Protein AF-A0AAP2W4K2-F1 (afdb_monomer)

pLDDT: mean 80.28, std 9.5, range [43.47, 93.62]

Structure (mmCIF, N/CA/C/O backbone):
data_AF-A0AAP2W4K2-F1
#
_entry.id   AF-A0AAP2W4K2-F1
#
loop_
_atom_site.group_PDB
_atom_site.id
_atom_site.type_symbol
_atom_site.label_atom_id
_atom_site.label_alt_id
_atom_site.label_comp_id
_atom_site.label_asym_id
_atom_site.label_entity_id
_atom_site.label_seq_id
_atom_site.pdbx_PDB_ins_code
_atom_site.Cartn_x
_atom_site.Cartn_y
_atom_site.Cartn_z
_atom_site.occupancy
_atom_site.B_iso_or_equiv
_atom_site.auth_seq_id
_atom_site.auth_comp_id
_atom_site.auth_asym_id
_atom_site.auth_atom_id
_atom_site.pdbx_PDB_model_num
ATOM 1 N N . MET A 1 1 ? -0.687 15.178 22.719 1.00 59.41 1 MET A N 1
ATOM 2 C CA . MET A 1 1 ? -0.458 14.195 21.625 1.00 59.41 1 MET A CA 1
ATOM 3 C C . MET A 1 1 ? -1.245 14.503 20.346 1.00 59.41 1 MET A C 1
ATOM 5 O O . MET A 1 1 ? -0.650 14.459 19.277 1.00 59.41 1 MET A O 1
ATOM 9 N N . LYS A 1 2 ? -2.531 14.888 20.427 1.00 61.47 2 LYS A N 1
ATOM 10 C CA . LYS A 1 2 ? -3.394 15.223 19.268 1.00 61.47 2 LYS A CA 1
ATOM 11 C C . LYS A 1 2 ? -2.785 16.244 18.283 1.00 61.47 2 LYS A C 1
ATOM 13 O O . LYS A 1 2 ? -2.862 16.046 17.076 1.00 61.47 2 LYS A O 1
ATOM 18 N N . ASN A 1 3 ? -2.111 17.284 18.785 1.00 72.81 3 ASN A N 1
ATOM 19 C CA . ASN A 1 3 ? -1.518 18.332 17.938 1.00 72.81 3 ASN A CA 1
ATOM 20 C C . ASN A 1 3 ? -0.299 17.849 17.132 1.00 72.81 3 ASN A C 1
ATOM 22 O O . ASN A 1 3 ? -0.148 18.246 15.983 1.00 72.81 3 ASN A O 1
ATOM 26 N N . ARG A 1 4 ? 0.523 16.938 17.674 1.00 79.00 4 ARG A N 1
ATOM 27 C CA . ARG A 1 4 ? 1.707 16.401 16.976 1.00 79.00 4 ARG A CA 1
ATOM 28 C C . ARG A 1 4 ? 1.315 15.619 15.720 1.00 79.00 4 ARG A C 1
ATOM 30 O O . ARG A 1 4 ? 1.926 15.804 14.676 1.00 79.00 4 ARG A O 1
ATOM 37 N N . HIS A 1 5 ? 0.272 14.793 15.805 1.00 81.00 5 HIS A N 1
ATOM 38 C CA . HIS A 1 5 ? -0.184 14.001 14.658 1.00 81.00 5 HIS A CA 1
ATOM 39 C C . HIS A 1 5 ? -0.934 14.833 13.615 1.00 81.00 5 HIS A C 1
ATOM 41 O O . HIS A 1 5 ? -0.844 14.556 12.424 1.00 81.00 5 HIS A O 1
ATOM 47 N N . ARG A 1 6 ? -1.612 15.907 14.038 1.00 80.00 6 ARG A N 1
ATOM 48 C CA . ARG A 1 6 ? -2.186 16.898 13.115 1.00 80.00 6 ARG A CA 1
ATOM 49 C C . ARG A 1 6 ? -1.103 17.640 12.326 1.00 80.00 6 ARG A C 1
ATOM 51 O O . ARG A 1 6 ? -1.251 17.803 11.122 1.00 80.00 6 ARG A O 1
ATOM 58 N N . ILE A 1 7 ? 0.004 18.011 12.975 1.00 87.69 7 ILE A N 1
ATOM 59 C CA . ILE A 1 7 ? 1.173 18.592 12.293 1.00 87.69 7 ILE A CA 1
ATOM 60 C C . ILE A 1 7 ? 1.790 17.571 11.327 1.00 87.69 7 ILE A C 1
ATOM 62 O O . ILE A 1 7 ? 2.105 17.918 10.194 1.00 87.69 7 ILE A O 1
ATOM 66 N N . GLY A 1 8 ? 1.901 16.301 11.730 1.00 85.12 8 GLY A N 1
ATOM 67 C CA . GLY A 1 8 ? 2.379 15.226 10.854 1.00 85.12 8 GLY A CA 1
ATOM 68 C C . GLY A 1 8 ? 1.495 14.995 9.620 1.00 85.12 8 GLY A C 1
ATOM 69 O O . GLY A 1 8 ? 2.015 14.784 8.528 1.00 85.12 8 GLY A O 1
ATOM 70 N N . LEU A 1 9 ? 0.170 15.107 9.766 1.00 84.12 9 LEU A N 1
ATOM 71 C CA . LEU A 1 9 ? -0.781 15.100 8.648 1.00 84.12 9 LEU A CA 1
ATOM 72 C C . LEU A 1 9 ? -0.545 16.269 7.688 1.00 84.12 9 LEU A C 1
ATOM 74 O O . LEU A 1 9 ? -0.449 16.059 6.482 1.00 84.12 9 LEU A O 1
ATOM 78 N N . MET A 1 10 ? -0.424 17.487 8.222 1.00 89.75 10 MET A N 1
ATOM 79 C CA . MET A 1 10 ? -0.147 18.685 7.422 1.00 89.75 10 MET A CA 1
ATOM 80 C C . MET A 1 10 ? 1.189 18.567 6.683 1.00 89.75 10 MET A C 1
ATOM 82 O O . MET A 1 10 ? 1.259 18.902 5.505 1.00 89.75 10 MET A O 1
ATOM 86 N N . ALA A 1 11 ? 2.222 18.030 7.337 1.00 91.31 11 ALA A N 1
ATOM 87 C CA . ALA A 1 11 ? 3.519 17.769 6.718 1.00 91.31 11 ALA A CA 1
ATOM 88 C C . ALA A 1 11 ? 3.419 16.740 5.580 1.00 91.31 11 ALA A C 1
ATOM 90 O O . ALA A 1 11 ? 4.016 16.938 4.525 1.00 91.31 11 ALA A O 1
ATOM 91 N N . GLY A 1 12 ? 2.627 15.678 5.756 1.00 85.00 12 GLY A N 1
ATOM 92 C CA . GLY A 1 12 ? 2.376 14.695 4.701 1.00 85.00 12 GLY A CA 1
ATOM 93 C C . GLY A 1 12 ? 1.650 15.292 3.490 1.00 85.00 12 GLY A C 1
ATOM 94 O O . GLY A 1 12 ? 2.075 15.081 2.356 1.00 85.00 12 GLY A O 1
ATOM 95 N N . VAL A 1 13 ? 0.613 16.109 3.717 1.00 90.31 13 VAL A N 1
ATOM 96 C CA . VAL A 1 13 ? -0.091 16.837 2.642 1.00 90.31 13 VAL A CA 1
ATOM 97 C C . VAL A 1 13 ? 0.845 17.825 1.942 1.00 90.31 13 VAL A C 1
ATOM 99 O O . VAL A 1 13 ? 0.866 17.883 0.715 1.00 90.31 13 VAL A O 1
ATOM 102 N N . ALA A 1 14 ? 1.663 18.561 2.697 1.00 93.62 14 ALA A N 1
ATOM 103 C CA . ALA A 1 14 ? 2.650 19.478 2.137 1.00 93.62 14 ALA A CA 1
ATOM 104 C C . ALA A 1 14 ? 3.688 18.744 1.273 1.00 93.62 14 ALA A C 1
ATOM 106 O O . ALA A 1 14 ? 4.005 19.217 0.186 1.00 93.62 14 ALA A O 1
ATOM 107 N N . ALA A 1 15 ? 4.167 17.571 1.702 1.00 88.69 15 ALA A N 1
ATOM 108 C CA . ALA A 1 15 ? 5.092 16.748 0.923 1.00 88.69 15 ALA A CA 1
ATOM 109 C C . ALA A 1 15 ? 4.465 16.248 -0.392 1.00 88.69 15 ALA A C 1
ATOM 111 O O . ALA A 1 15 ? 5.122 16.293 -1.433 1.00 88.69 15 ALA A O 1
ATOM 112 N N . LEU A 1 16 ? 3.185 15.848 -0.376 1.00 89.06 16 LEU A N 1
ATOM 113 C CA . LEU A 1 16 ? 2.454 15.484 -1.595 1.00 89.06 16 LEU A CA 1
ATOM 114 C C . LEU A 1 16 ? 2.348 16.663 -2.561 1.00 89.06 16 LEU A C 1
ATOM 116 O O . LEU A 1 16 ? 2.735 16.540 -3.723 1.00 89.06 16 LEU A O 1
ATOM 120 N N . LEU A 1 17 ? 1.878 17.816 -2.081 1.00 91.12 17 LEU A N 1
ATOM 121 C CA . LEU A 1 17 ? 1.749 19.016 -2.907 1.00 91.12 17 LEU A CA 1
ATOM 122 C C . LEU A 1 17 ? 3.106 19.453 -3.465 1.00 91.12 17 LEU A C 1
ATOM 124 O O . LEU A 1 17 ? 3.218 19.732 -4.655 1.00 91.12 17 LEU A O 1
ATOM 128 N N . LEU A 1 18 ? 4.153 19.432 -2.639 1.00 92.62 18 LEU A N 1
ATOM 129 C CA . LEU A 1 18 ? 5.507 19.777 -3.056 1.00 92.62 18 LEU A CA 1
ATOM 130 C C . LEU A 1 18 ? 6.029 18.825 -4.137 1.00 92.62 18 LEU A C 1
ATOM 132 O O . LEU A 1 18 ? 6.611 19.287 -5.114 1.00 92.62 18 LEU A O 1
ATOM 136 N N . SER A 1 19 ? 5.786 17.518 -4.012 1.00 86.06 19 SER A N 1
ATOM 137 C CA . SER A 1 19 ? 6.191 16.552 -5.040 1.00 86.06 19 SER A CA 1
ATO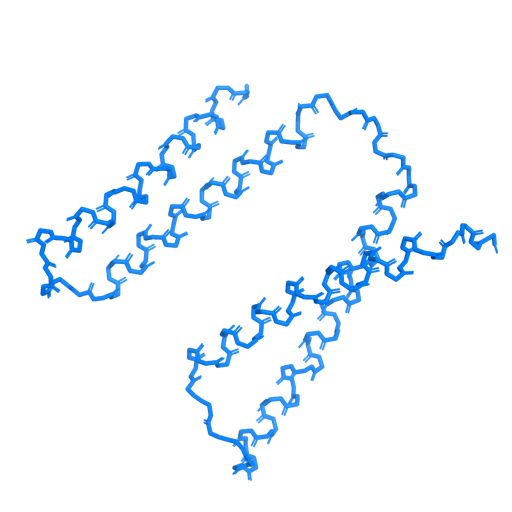M 138 C C . SER A 1 19 ? 5.520 16.832 -6.392 1.00 86.06 19 SER A C 1
ATOM 140 O O . SER A 1 19 ? 6.192 16.834 -7.424 1.00 86.06 19 SER A O 1
ATOM 142 N N . ILE A 1 20 ? 4.224 17.168 -6.393 1.00 88.00 20 ILE A N 1
ATOM 143 C CA . ILE A 1 20 ? 3.475 17.524 -7.606 1.00 88.00 20 ILE A CA 1
ATOM 144 C C . ILE A 1 20 ? 4.021 18.824 -8.210 1.00 88.00 20 ILE A C 1
ATOM 146 O O . ILE A 1 20 ? 4.276 18.881 -9.413 1.00 88.00 20 ILE A O 1
ATOM 150 N N . LEU A 1 21 ? 4.260 19.847 -7.383 1.00 92.00 21 LEU A N 1
ATOM 151 C CA . LEU A 1 21 ? 4.815 21.128 -7.828 1.00 92.00 21 LEU A CA 1
ATOM 152 C C . LEU A 1 21 ? 6.210 20.965 -8.441 1.00 92.00 21 LEU A C 1
ATOM 154 O O . LEU A 1 21 ? 6.467 21.519 -9.508 1.00 92.00 21 LEU A O 1
ATOM 158 N N . ILE A 1 22 ? 7.087 20.166 -7.825 1.00 87.50 22 ILE A N 1
ATOM 159 C CA . ILE A 1 22 ? 8.422 19.877 -8.369 1.00 87.50 22 ILE A CA 1
ATOM 160 C C . ILE A 1 22 ? 8.301 19.246 -9.755 1.00 87.50 22 ILE A C 1
ATOM 162 O O . ILE A 1 22 ? 8.969 19.698 -10.681 1.00 87.50 22 ILE A O 1
ATOM 166 N N . LYS A 1 23 ? 7.427 18.247 -9.934 1.00 86.25 23 LYS A N 1
ATOM 167 C CA . LYS A 1 23 ? 7.271 17.593 -11.240 1.00 86.25 23 LYS A CA 1
ATOM 168 C C . LYS A 1 23 ? 6.649 18.513 -12.295 1.00 86.25 23 LYS A C 1
ATOM 170 O O . LYS A 1 23 ? 6.987 18.391 -13.469 1.00 86.25 23 LYS A O 1
ATOM 175 N N . MET A 1 24 ? 5.775 19.430 -11.883 1.00 87.50 24 MET A N 1
ATOM 176 C CA . MET A 1 24 ? 5.136 20.404 -12.770 1.00 87.50 24 MET A CA 1
ATOM 177 C C . MET A 1 24 ? 6.117 21.480 -13.258 1.00 87.50 24 MET A C 1
ATOM 179 O O . MET A 1 24 ? 6.146 21.775 -14.449 1.00 87.50 24 MET A O 1
ATOM 183 N N . TYR A 1 25 ? 6.929 22.049 -12.361 1.00 92.00 25 TYR A N 1
ATOM 184 C CA . TYR A 1 25 ? 7.890 23.108 -12.702 1.00 92.00 25 TYR A CA 1
ATOM 185 C C . TYR A 1 25 ? 9.206 22.577 -13.273 1.00 92.00 25 TYR A C 1
ATOM 187 O O . TYR A 1 25 ? 9.845 23.254 -14.076 1.00 92.00 25 TYR A O 1
ATOM 195 N N . TYR A 1 26 ? 9.589 21.353 -12.909 1.00 90.44 26 TYR A N 1
ATOM 196 C CA . TYR A 1 26 ? 10.782 20.681 -13.414 1.00 90.44 26 TYR A CA 1
ATOM 197 C C . TYR A 1 26 ? 10.410 19.312 -14.003 1.00 90.44 26 TYR A C 1
ATOM 199 O O . TYR A 1 26 ? 10.694 18.274 -13.400 1.00 90.44 26 TYR A O 1
ATOM 207 N N . PRO A 1 27 ? 9.797 19.262 -15.202 1.00 84.88 27 PRO A N 1
ATOM 208 C CA . PRO A 1 27 ? 9.401 17.999 -15.828 1.00 84.88 27 PRO A CA 1
ATOM 209 C C . PRO A 1 27 ? 10.573 17.042 -16.071 1.00 84.88 27 PRO A C 1
ATOM 211 O O . PRO A 1 27 ? 10.386 15.824 -16.031 1.00 84.88 27 PRO A O 1
ATOM 214 N N . SER A 1 28 ? 11.776 17.587 -16.272 1.00 86.44 28 SER A N 1
ATOM 215 C CA . SER A 1 28 ? 13.035 16.853 -16.435 1.00 86.44 28 SER A CA 1
ATOM 216 C C . SER A 1 28 ? 13.664 16.378 -15.121 1.00 86.44 28 SER A C 1
ATOM 218 O O . SER A 1 28 ? 14.674 15.679 -15.164 1.00 86.44 28 SER A O 1
ATOM 220 N N . ALA A 1 29 ? 13.096 16.729 -13.961 1.00 78.50 29 ALA A N 1
ATOM 221 C CA . ALA A 1 29 ? 13.572 16.228 -12.678 1.00 78.50 29 ALA A CA 1
ATOM 222 C C . ALA A 1 29 ? 13.469 14.699 -12.615 1.00 78.50 29 ALA A C 1
ATOM 224 O O . ALA A 1 29 ? 12.500 14.103 -13.109 1.00 78.50 29 ALA A O 1
ATOM 225 N N . ASP A 1 30 ? 14.469 14.093 -11.970 1.00 82.62 30 ASP A N 1
ATOM 226 C CA . ASP A 1 30 ? 14.580 12.648 -11.812 1.00 82.62 30 ASP A CA 1
ATOM 227 C C . ASP A 1 30 ? 13.301 12.075 -11.185 1.00 82.62 30 ASP A C 1
ATOM 229 O O . ASP A 1 30 ? 12.816 12.522 -10.137 1.00 82.62 30 ASP A O 1
ATOM 233 N N . MET A 1 31 ? 12.744 11.069 -11.857 1.00 78.38 31 MET A N 1
ATOM 234 C CA . MET A 1 31 ? 11.521 10.393 -11.448 1.00 78.38 31 MET A CA 1
ATOM 235 C C . MET A 1 31 ? 11.666 9.753 -10.063 1.00 78.38 31 MET A C 1
ATOM 237 O O . MET A 1 31 ? 10.689 9.703 -9.313 1.00 78.38 31 MET A O 1
ATOM 241 N N . ILE A 1 32 ? 12.878 9.335 -9.687 1.00 79.12 32 ILE A N 1
ATOM 242 C CA . ILE A 1 32 ? 13.168 8.742 -8.378 1.00 79.12 32 ILE A CA 1
ATOM 243 C C . ILE A 1 32 ? 12.922 9.756 -7.255 1.00 79.12 32 ILE A C 1
ATOM 245 O O . ILE A 1 32 ? 12.326 9.403 -6.235 1.00 79.12 32 ILE A O 1
ATOM 249 N N . ILE A 1 33 ? 13.309 11.023 -7.443 1.00 76.94 33 ILE A N 1
ATOM 250 C CA . ILE A 1 33 ? 13.120 12.086 -6.441 1.00 76.94 33 ILE A CA 1
ATOM 251 C C . ILE A 1 33 ? 11.627 12.357 -6.236 1.00 76.94 33 ILE A C 1
ATOM 253 O O . ILE A 1 33 ? 11.155 12.417 -5.097 1.00 76.94 33 ILE A O 1
ATOM 257 N N . PHE A 1 34 ? 10.871 12.453 -7.334 1.00 79.44 34 PHE A N 1
ATOM 258 C CA . PHE A 1 34 ? 9.420 12.631 -7.291 1.00 79.44 34 PHE A CA 1
ATOM 259 C C . PHE A 1 34 ? 8.730 11.481 -6.546 1.00 79.44 34 PHE A C 1
ATOM 261 O O . PHE A 1 34 ? 8.002 11.717 -5.581 1.00 79.44 34 PHE A O 1
ATOM 268 N N . ILE A 1 35 ? 8.995 10.237 -6.960 1.00 77.69 35 ILE A N 1
ATOM 269 C CA . ILE A 1 35 ? 8.372 9.042 -6.379 1.00 77.69 35 ILE A CA 1
ATOM 270 C C . ILE A 1 35 ? 8.721 8.917 -4.893 1.00 77.69 35 ILE A C 1
ATOM 272 O O . ILE A 1 35 ? 7.850 8.592 -4.086 1.00 77.69 35 ILE A O 1
ATOM 276 N N . SER A 1 36 ? 9.968 9.193 -4.512 1.00 78.75 36 SER A N 1
ATOM 277 C CA . SER A 1 36 ? 10.411 9.088 -3.118 1.00 78.75 36 SER A CA 1
ATOM 278 C C . SER A 1 36 ? 9.677 10.082 -2.216 1.00 78.75 36 SER A C 1
ATOM 280 O O . SER A 1 36 ? 9.151 9.696 -1.169 1.00 78.75 36 SER A O 1
ATOM 282 N N . LEU A 1 37 ? 9.576 11.347 -2.639 1.00 83.25 37 LEU A N 1
ATOM 283 C CA . LEU A 1 37 ? 8.897 12.388 -1.865 1.00 83.25 37 LEU A CA 1
ATOM 284 C C . LEU A 1 37 ? 7.380 12.152 -1.791 1.00 83.25 37 LEU A C 1
ATOM 286 O O . LEU A 1 37 ? 6.781 12.308 -0.725 1.00 83.25 37 LEU A O 1
ATOM 290 N N . PHE A 1 38 ? 6.774 11.716 -2.897 1.00 78.62 38 PHE A N 1
ATOM 291 C CA . PHE A 1 38 ? 5.355 11.371 -2.954 1.00 78.62 38 PHE A CA 1
ATOM 292 C C . PHE A 1 38 ? 5.019 10.224 -1.985 1.00 78.62 38 PHE A C 1
ATOM 294 O O . PHE A 1 38 ? 4.105 10.344 -1.167 1.00 78.62 38 PHE A O 1
ATOM 301 N N . ASN A 1 39 ? 5.812 9.147 -1.989 1.00 75.94 39 ASN A N 1
ATOM 302 C CA . ASN A 1 39 ? 5.625 8.019 -1.070 1.00 75.94 39 ASN A CA 1
ATOM 303 C C . ASN A 1 39 ? 5.835 8.408 0.400 1.00 75.94 39 ASN A C 1
ATOM 305 O O . ASN A 1 39 ? 5.062 7.981 1.261 1.00 75.94 39 ASN A O 1
ATOM 309 N N . ALA A 1 40 ? 6.833 9.243 0.701 1.00 80.38 40 ALA A N 1
ATOM 310 C CA . ALA A 1 40 ? 7.047 9.748 2.057 1.00 80.38 40 ALA A CA 1
ATOM 311 C C . ALA A 1 40 ? 5.832 10.549 2.567 1.00 80.38 40 ALA A C 1
ATOM 313 O O . ALA A 1 40 ? 5.416 10.375 3.716 1.00 80.38 40 ALA A O 1
ATOM 314 N N . GLY A 1 41 ? 5.218 11.367 1.702 1.00 82.25 41 GLY A N 1
ATOM 315 C CA . GLY A 1 41 ? 3.982 12.092 2.008 1.00 82.25 41 GLY A CA 1
ATOM 316 C C . GLY A 1 41 ? 2.811 11.162 2.335 1.00 82.25 41 GLY A C 1
ATOM 317 O O . GLY A 1 41 ? 2.156 11.340 3.365 1.00 82.25 41 GLY A O 1
ATOM 318 N N . ILE A 1 42 ? 2.597 10.121 1.521 1.00 79.94 42 ILE A N 1
ATOM 319 C CA . ILE A 1 42 ? 1.569 9.094 1.773 1.00 79.94 42 ILE A CA 1
ATOM 320 C C . ILE A 1 42 ? 1.808 8.394 3.115 1.00 79.94 42 ILE A C 1
ATOM 322 O O . ILE A 1 42 ? 0.889 8.299 3.930 1.00 79.94 42 ILE A O 1
ATOM 326 N N . MET A 1 43 ? 3.035 7.935 3.373 1.00 82.69 43 MET A N 1
ATOM 327 C CA . MET A 1 43 ? 3.389 7.235 4.613 1.00 82.69 43 MET A CA 1
ATOM 328 C C . MET A 1 43 ? 3.124 8.098 5.852 1.00 82.69 43 MET A C 1
ATOM 330 O O . MET A 1 43 ? 2.547 7.615 6.829 1.00 82.69 43 MET A O 1
ATOM 334 N N . LEU A 1 44 ? 3.483 9.386 5.806 1.00 81.25 44 LEU A N 1
ATOM 335 C CA . LEU A 1 44 ? 3.201 10.327 6.891 1.00 81.25 44 LEU A CA 1
ATOM 336 C C . LEU A 1 44 ? 1.700 10.493 7.130 1.00 81.25 44 LEU A C 1
ATOM 338 O O . LEU A 1 44 ? 1.271 10.522 8.286 1.00 81.25 44 LEU A O 1
ATOM 342 N N . ILE A 1 45 ? 0.896 10.570 6.069 1.00 80.62 45 ILE A N 1
ATOM 343 C CA . ILE A 1 45 ? -0.560 10.668 6.199 1.00 80.62 45 ILE A CA 1
ATOM 344 C C . ILE A 1 45 ? -1.113 9.393 6.832 1.00 80.62 45 ILE A C 1
ATOM 346 O O . ILE A 1 45 ? -1.768 9.478 7.869 1.00 80.62 45 ILE A O 1
ATOM 350 N N . ILE A 1 46 ? -0.798 8.220 6.276 1.00 78.00 46 ILE A N 1
ATOM 351 C CA . ILE A 1 46 ? -1.284 6.925 6.776 1.00 78.00 46 ILE A CA 1
ATOM 352 C C . ILE A 1 46 ? -0.924 6.747 8.254 1.00 78.00 46 ILE A C 1
ATOM 354 O O . ILE A 1 46 ? -1.796 6.438 9.068 1.00 78.00 46 ILE A O 1
ATOM 358 N N . PHE A 1 47 ? 0.335 6.991 8.623 1.00 78.75 47 PHE A N 1
ATOM 359 C CA . PHE A 1 47 ? 0.807 6.822 9.994 1.00 78.75 47 PHE A CA 1
ATOM 360 C C . PHE A 1 47 ? 0.080 7.748 10.975 1.00 78.75 47 PHE A C 1
ATOM 362 O O . PHE A 1 47 ? -0.373 7.312 12.034 1.00 78.75 47 PHE A O 1
ATOM 369 N N . ASN A 1 48 ? -0.069 9.030 10.631 1.00 80.25 48 ASN A N 1
ATOM 370 C CA . ASN A 1 48 ? -0.718 9.987 11.524 1.00 80.25 48 ASN A CA 1
ATOM 371 C C . ASN A 1 48 ? -2.234 9.783 11.599 1.00 80.25 48 ASN A C 1
ATOM 373 O O . ASN A 1 48 ? -2.797 9.909 12.686 1.00 80.25 48 ASN A O 1
ATOM 377 N N . VAL A 1 49 ? -2.883 9.410 10.493 1.00 78.81 49 VAL A N 1
ATOM 378 C CA . VAL A 1 49 ? -4.297 9.009 10.472 1.00 78.81 49 VAL A CA 1
ATOM 379 C C . VAL A 1 49 ? -4.514 7.795 11.370 1.00 78.81 49 VAL A C 1
ATOM 381 O O . VAL A 1 49 ? -5.370 7.841 12.252 1.00 78.81 49 VAL A O 1
ATOM 384 N N . TYR A 1 50 ? -3.697 6.750 11.221 1.00 80.19 50 TYR A N 1
ATOM 385 C CA . TYR A 1 50 ? -3.752 5.559 12.069 1.00 80.19 50 TYR A CA 1
ATOM 386 C C . TYR A 1 50 ? -3.624 5.906 13.558 1.00 80.19 50 TYR A C 1
ATOM 388 O O . TYR A 1 50 ? -4.430 5.457 14.371 1.00 80.19 50 TYR A O 1
ATOM 396 N N . TYR A 1 51 ? -2.663 6.759 13.925 1.00 77.81 51 TYR A N 1
ATOM 397 C CA . TYR A 1 51 ? -2.485 7.192 15.314 1.00 77.81 51 TYR A CA 1
ATOM 398 C C . TYR A 1 51 ? -3.651 8.031 15.847 1.00 77.81 51 TYR A C 1
ATOM 400 O O . TYR A 1 51 ? -3.994 7.918 17.023 1.00 77.81 51 TYR A O 1
ATOM 408 N N . ILE A 1 52 ? -4.261 8.874 15.011 1.00 76.75 52 ILE A N 1
ATOM 409 C CA . ILE A 1 52 ? -5.433 9.667 15.399 1.00 76.75 52 ILE A CA 1
ATOM 410 C C . ILE A 1 52 ? -6.644 8.763 15.616 1.00 76.75 52 ILE A C 1
ATOM 412 O O . ILE A 1 52 ? -7.348 8.958 16.600 1.00 76.75 52 ILE A O 1
ATOM 416 N N . PHE A 1 53 ? -6.864 7.766 14.758 1.00 69.69 53 PHE A N 1
ATOM 417 C CA . PHE A 1 53 ? -7.956 6.807 14.933 1.00 69.69 53 PHE A CA 1
ATOM 418 C C . PHE A 1 53 ? -7.739 5.871 16.121 1.00 69.69 53 PHE A C 1
ATOM 420 O O . PHE A 1 53 ? -8.686 5.579 16.838 1.00 69.69 53 PHE A O 1
ATOM 427 N N . LYS A 1 54 ? -6.500 5.437 16.368 1.00 71.88 54 LYS A N 1
ATOM 428 C CA . LYS A 1 54 ? -6.165 4.587 17.517 1.00 71.88 54 LYS A CA 1
ATOM 429 C C . LYS A 1 54 ? -6.319 5.308 18.864 1.00 71.88 54 LYS A C 1
ATOM 431 O O . LYS A 1 54 ? -6.663 4.664 19.846 1.00 71.88 54 LYS A O 1
ATOM 436 N N . ASN A 1 55 ? -6.016 6.609 18.914 1.00 70.75 55 ASN A N 1
ATOM 437 C CA . ASN A 1 55 ? -5.992 7.397 20.155 1.00 70.75 55 ASN A CA 1
ATOM 438 C C . ASN A 1 55 ? -7.183 8.359 20.314 1.00 70.75 55 ASN A C 1
ATOM 440 O O . ASN A 1 55 ? -7.282 9.034 21.338 1.00 70.75 55 ASN A O 1
ATOM 444 N N . GLY A 1 56 ? -8.033 8.510 19.297 1.00 61.03 56 GLY A N 1
ATOM 445 C CA . GLY A 1 56 ? -9.374 9.060 19.482 1.00 61.03 56 GLY A CA 1
ATOM 446 C C . GLY A 1 56 ? -10.187 8.071 20.308 1.00 61.03 56 GLY A C 1
ATOM 447 O O . GLY A 1 56 ? -9.907 6.879 20.234 1.00 61.03 56 GLY A O 1
ATOM 448 N N . GLU A 1 57 ? -11.134 8.560 21.113 1.00 51.31 57 GLU A N 1
ATOM 449 C CA . GLU A 1 57 ? -12.094 7.712 21.828 1.00 51.31 57 GLU A CA 1
ATOM 450 C C . GLU A 1 57 ? -12.712 6.752 20.815 1.00 51.31 57 GLU A C 1
ATOM 452 O O . GLU A 1 57 ? -13.525 7.125 19.968 1.00 51.31 57 GLU A O 1
ATOM 457 N N . THR A 1 58 ? -12.207 5.526 20.825 1.00 52.91 58 THR A N 1
ATOM 458 C CA . THR A 1 58 ? -12.771 4.459 20.035 1.00 52.91 58 THR A CA 1
ATOM 459 C C . THR A 1 58 ? -14.067 4.142 20.753 1.00 52.91 58 THR A C 1
ATOM 461 O O . THR A 1 58 ? -14.062 3.845 21.944 1.00 52.91 58 THR A O 1
ATOM 464 N N . VAL A 1 59 ? -15.194 4.264 20.046 1.00 54.91 59 VAL A N 1
ATOM 465 C CA . VAL A 1 59 ? -16.349 3.416 20.352 1.00 54.91 59 VAL A CA 1
ATOM 466 C C . VAL A 1 59 ? -15.741 2.031 20.456 1.00 54.91 59 VAL A C 1
ATOM 468 O O . VAL A 1 59 ? -15.173 1.597 19.451 1.00 54.91 59 VAL A O 1
ATOM 471 N N . ASP A 1 60 ? -15.702 1.464 21.667 1.00 58.22 60 ASP A N 1
ATOM 472 C CA . ASP A 1 60 ? -14.981 0.230 21.971 1.00 58.22 60 ASP A CA 1
ATOM 473 C C . ASP A 1 60 ? -15.254 -0.739 20.830 1.00 58.22 60 ASP A C 1
ATOM 475 O O . ASP A 1 60 ? -16.395 -1.154 20.606 1.00 58.22 60 ASP A O 1
ATOM 479 N N . ALA A 1 61 ? -14.239 -0.943 19.987 1.00 59.34 61 ALA A N 1
ATOM 480 C CA . ALA A 1 61 ? -14.417 -1.754 18.807 1.00 59.34 61 ALA A CA 1
ATOM 481 C C . ALA A 1 61 ? -14.618 -3.155 19.353 1.00 59.34 61 ALA A C 1
ATOM 483 O O . ALA A 1 61 ? -13.656 -3.746 19.847 1.00 59.34 61 ALA A O 1
ATOM 484 N N . ASP A 1 62 ? -15.874 -3.604 19.305 1.00 69.00 62 ASP A N 1
ATOM 485 C CA . ASP A 1 62 ? -16.342 -4.875 19.838 1.00 69.00 62 ASP A CA 1
ATOM 486 C C . ASP A 1 62 ? -15.278 -5.954 19.599 1.00 69.00 62 ASP A C 1
ATOM 488 O O . ASP A 1 62 ? -14.685 -6.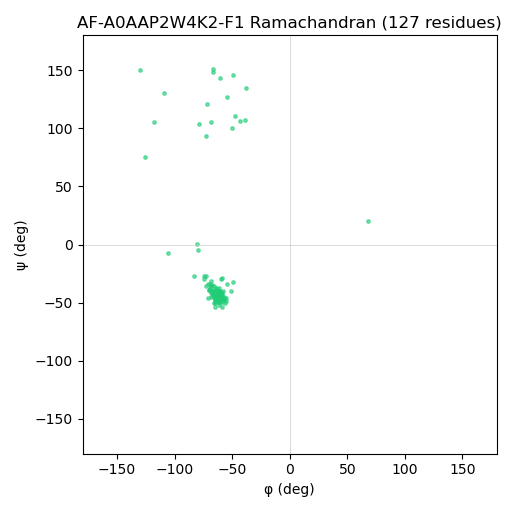010 18.509 1.00 69.00 62 ASP A O 1
ATOM 492 N N . GLU A 1 63 ? -14.986 -6.776 20.611 1.00 74.94 63 GLU A N 1
ATOM 493 C CA . GLU A 1 6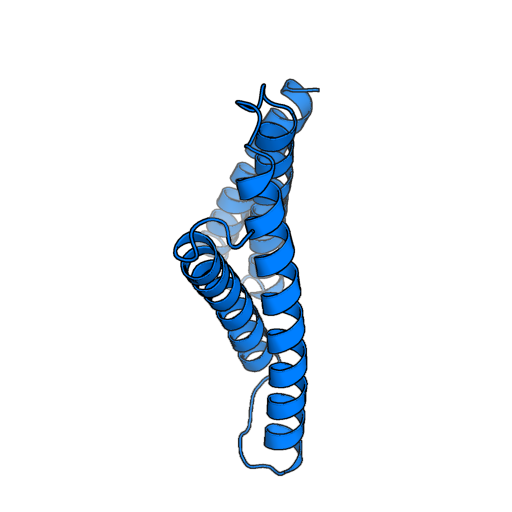3 ? -13.897 -7.761 20.579 1.00 74.94 63 GLU A CA 1
ATOM 494 C C . GLU A 1 63 ? -13.952 -8.608 19.299 1.00 74.94 63 GLU A C 1
ATOM 496 O O . GLU A 1 63 ? -12.917 -8.939 18.704 1.00 74.94 63 GLU A O 1
ATOM 501 N N . ARG A 1 64 ? -15.170 -8.843 18.799 1.00 73.94 64 ARG A N 1
ATOM 502 C CA . ARG A 1 64 ? -15.458 -9.464 17.507 1.00 73.94 64 ARG A CA 1
ATOM 503 C C . ARG A 1 64 ? -14.810 -8.749 16.316 1.00 73.94 64 ARG A C 1
ATOM 505 O O . ARG A 1 64 ? -14.125 -9.386 15.514 1.00 73.94 64 ARG A O 1
ATOM 512 N N . THR A 1 65 ? -14.967 -7.434 16.192 1.00 77.75 65 THR A N 1
ATOM 513 C CA . THR A 1 65 ? -14.377 -6.637 15.100 1.00 77.75 65 THR A CA 1
ATOM 514 C C . THR A 1 65 ? -12.852 -6.692 15.141 1.00 77.75 65 THR A C 1
ATOM 516 O O . THR A 1 65 ? -12.188 -6.828 14.105 1.00 77.75 65 THR A O 1
ATOM 519 N N . LYS A 1 66 ? -12.278 -6.644 16.347 1.00 78.00 66 LYS A N 1
ATOM 520 C CA . LYS A 1 66 ? -10.830 -6.742 16.549 1.00 78.00 66 LYS A CA 1
ATOM 521 C C . LYS A 1 66 ? -10.301 -8.125 16.162 1.00 78.00 66 LYS A C 1
ATOM 523 O O . LYS A 1 66 ? -9.287 -8.209 15.463 1.00 78.00 66 LYS A O 1
ATOM 528 N N . ARG A 1 67 ? -11.009 -9.194 16.542 1.00 77.25 67 ARG A N 1
ATOM 529 C CA . ARG A 1 67 ? -10.677 -10.577 16.169 1.00 77.25 67 ARG A CA 1
ATOM 530 C C . ARG A 1 67 ? -10.750 -10.775 14.656 1.00 77.25 67 ARG A C 1
ATOM 532 O O . ARG A 1 67 ? -9.764 -11.214 14.071 1.00 77.25 67 ARG A O 1
ATOM 539 N N . ILE A 1 68 ? -11.838 -10.349 14.011 1.00 81.00 68 ILE A N 1
ATOM 540 C CA . ILE A 1 68 ? -12.011 -10.425 12.549 1.00 81.00 68 ILE A CA 1
ATOM 541 C C . ILE A 1 68 ? -10.889 -9.680 11.825 1.00 81.00 68 ILE A C 1
ATOM 543 O O . ILE A 1 68 ? -10.287 -10.225 10.900 1.00 81.00 68 ILE A O 1
ATOM 547 N N . SER A 1 69 ? -10.569 -8.452 12.243 1.00 80.06 69 SER A N 1
ATOM 548 C CA . SER A 1 69 ? -9.520 -7.673 11.580 1.00 80.06 69 SER A CA 1
ATOM 549 C C . SER A 1 69 ? -8.133 -8.292 11.762 1.00 80.06 69 SER A C 1
ATOM 551 O O . SER A 1 69 ? -7.348 -8.279 10.815 1.00 80.06 69 SER A O 1
ATOM 553 N N . SER A 1 70 ? -7.827 -8.826 12.948 1.00 81.44 70 SER A N 1
ATOM 554 C CA . SER A 1 70 ? -6.552 -9.501 13.218 1.00 81.44 70 SER A CA 1
ATOM 555 C C . SER A 1 70 ? -6.416 -10.774 12.380 1.00 81.44 70 SER A C 1
ATOM 557 O O . SER A 1 70 ? -5.445 -10.933 11.642 1.00 81.44 70 SER A O 1
ATOM 559 N N . THR A 1 71 ? -7.438 -11.635 12.394 1.00 82.06 71 THR A N 1
ATOM 560 C CA . THR A 1 71 ? -7.450 -12.878 11.616 1.00 82.06 71 THR A CA 1
ATOM 561 C C . THR A 1 71 ? -7.393 -12.596 10.114 1.00 82.06 71 THR A C 1
ATOM 563 O O . THR A 1 71 ? -6.569 -13.186 9.419 1.00 82.06 71 THR A O 1
ATOM 566 N N . ALA A 1 72 ? -8.176 -11.644 9.602 1.00 82.81 72 ALA A N 1
ATOM 567 C CA . ALA A 1 72 ? -8.116 -11.253 8.194 1.00 82.81 72 ALA A CA 1
ATOM 568 C C . ALA A 1 72 ? -6.718 -10.768 7.780 1.00 82.81 72 ALA A C 1
ATOM 570 O O . ALA A 1 72 ? -6.229 -11.126 6.707 1.00 82.81 72 ALA A O 1
ATOM 571 N N . MET A 1 73 ? -6.048 -10.001 8.645 1.00 84.38 73 MET A N 1
ATOM 572 C CA . MET A 1 73 ? -4.685 -9.536 8.402 1.00 84.38 73 MET A CA 1
ATOM 573 C C . MET A 1 73 ? -3.689 -10.702 8.365 1.00 84.38 73 MET A C 1
ATOM 575 O O . MET A 1 73 ? -2.915 -10.794 7.412 1.00 84.38 73 MET A O 1
ATOM 579 N N . SER A 1 74 ? -3.742 -11.630 9.324 1.00 80.69 74 SER A N 1
ATOM 580 C CA . SER A 1 74 ? -2.867 -12.810 9.339 1.00 80.69 74 SER A CA 1
ATOM 581 C C . SER A 1 74 ? -3.034 -13.680 8.089 1.00 80.69 74 SER A C 1
ATOM 583 O O . SER A 1 74 ? -2.041 -14.034 7.454 1.00 80.69 74 SER A O 1
ATOM 585 N N . TYR A 1 75 ? -4.276 -13.974 7.689 1.00 80.25 75 TYR A N 1
ATOM 586 C CA . TYR A 1 75 ? -4.551 -14.776 6.491 1.00 80.25 75 TYR A CA 1
ATOM 587 C C . TYR A 1 75 ? -4.114 -14.060 5.206 1.00 80.25 75 TYR A C 1
ATOM 589 O O . TYR A 1 75 ? -3.522 -14.689 4.328 1.00 80.25 75 TYR A O 1
ATOM 597 N N . SER A 1 76 ? -4.328 -12.742 5.108 1.00 83.25 76 SER A N 1
ATOM 598 C CA . SER A 1 76 ? -3.868 -11.959 3.953 1.00 83.25 76 SER A CA 1
ATOM 599 C C . SER A 1 76 ? -2.349 -12.018 3.780 1.00 83.25 76 SER A C 1
ATOM 601 O O . SER A 1 76 ? -1.862 -12.212 2.667 1.00 83.25 76 SER A O 1
ATOM 603 N N . TRP A 1 77 ? -1.600 -11.926 4.882 1.00 81.44 77 TRP A N 1
ATOM 604 C CA . TRP A 1 77 ? -0.143 -12.002 4.882 1.00 81.44 77 TRP A CA 1
ATOM 605 C C . TRP A 1 77 ? 0.352 -13.393 4.487 1.00 81.44 77 TRP A C 1
ATOM 607 O O . TRP A 1 77 ? 1.246 -13.507 3.652 1.00 81.44 77 TRP A O 1
ATOM 617 N N . PHE A 1 78 ? -0.261 -14.450 5.026 1.00 79.88 78 PHE A N 1
ATOM 618 C CA . PHE A 1 78 ? 0.113 -15.825 4.696 1.00 79.88 78 PHE A CA 1
ATOM 619 C C . PHE A 1 78 ? -0.120 -16.153 3.213 1.00 79.88 78 PHE A C 1
ATOM 621 O O . PHE A 1 78 ? 0.787 -16.647 2.543 1.00 79.88 78 PHE A O 1
ATOM 628 N N . ILE A 1 79 ? -1.292 -15.805 2.664 1.00 82.62 79 ILE A N 1
ATOM 629 C CA . ILE A 1 79 ? -1.565 -16.003 1.230 1.00 82.62 79 ILE A CA 1
ATOM 630 C C . ILE A 1 79 ? -0.634 -15.153 0.363 1.00 82.62 79 ILE A C 1
ATOM 632 O O . ILE A 1 79 ? -0.178 -15.615 -0.685 1.00 82.62 79 ILE A O 1
ATOM 636 N N . THR A 1 80 ? -0.312 -13.935 0.800 1.00 85.31 80 THR A N 1
ATOM 637 C CA . THR A 1 80 ? 0.630 -13.078 0.076 1.00 85.31 80 THR A CA 1
ATOM 638 C C . THR A 1 80 ? 2.011 -13.713 0.004 1.00 85.31 80 THR A C 1
ATOM 640 O O . THR A 1 80 ? 2.593 -13.748 -1.075 1.00 85.31 80 THR A O 1
ATOM 643 N N . PHE A 1 81 ? 2.516 -14.272 1.106 1.00 77.56 81 PHE A N 1
ATOM 644 C CA . PHE A 1 81 ? 3.793 -14.983 1.102 1.00 77.56 81 PHE A CA 1
ATOM 645 C C . PHE A 1 81 ? 3.797 -16.172 0.144 1.00 77.56 81 PHE A C 1
ATOM 647 O O . PHE A 1 81 ? 4.713 -16.285 -0.669 1.00 77.56 81 PHE A O 1
ATOM 654 N N . ILE A 1 82 ? 2.756 -17.009 0.182 1.00 80.75 82 ILE A N 1
ATOM 655 C CA . ILE A 1 82 ? 2.617 -18.137 -0.753 1.00 80.75 82 ILE A CA 1
ATOM 656 C C . ILE A 1 82 ? 2.647 -17.638 -2.200 1.00 80.75 82 ILE A C 1
ATOM 658 O O . ILE A 1 82 ? 3.353 -18.184 -3.044 1.00 80.75 82 ILE A O 1
ATOM 662 N N . SER A 1 83 ? 1.914 -16.568 -2.482 1.00 86.75 83 SER A N 1
ATOM 663 C CA . SER A 1 83 ? 1.819 -16.003 -3.824 1.00 86.75 83 SER A CA 1
ATOM 664 C C . SER A 1 83 ? 3.139 -15.380 -4.291 1.00 86.75 83 SER A C 1
ATOM 666 O O . SER A 1 83 ? 3.493 -15.532 -5.455 1.00 86.75 83 SER A O 1
ATOM 668 N N . ILE A 1 84 ? 3.913 -14.751 -3.398 1.00 85.94 84 ILE A N 1
ATOM 669 C CA . ILE A 1 84 ? 5.282 -14.300 -3.699 1.00 85.94 84 ILE A CA 1
ATOM 670 C C . ILE A 1 84 ? 6.159 -15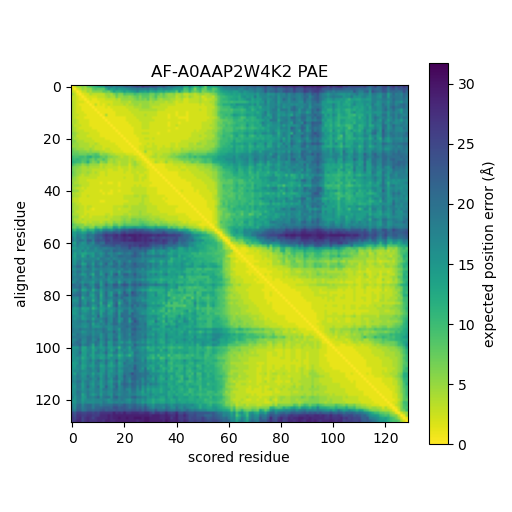.496 -4.080 1.00 85.94 84 ILE A C 1
ATOM 672 O O . ILE A 1 84 ? 6.854 -15.422 -5.088 1.00 85.94 84 ILE A O 1
ATOM 676 N N . CYS A 1 85 ? 6.109 -16.604 -3.334 1.00 76.06 85 CYS A N 1
ATOM 677 C CA . CYS A 1 85 ? 6.868 -17.811 -3.682 1.00 76.06 85 CYS A CA 1
ATOM 678 C C . CYS A 1 85 ? 6.492 -18.340 -5.075 1.00 76.06 85 CYS A C 1
ATOM 680 O O . CYS A 1 85 ? 7.376 -18.687 -5.855 1.00 76.06 85 CYS A O 1
ATOM 682 N N . ILE A 1 86 ? 5.198 -18.338 -5.411 1.00 83.38 86 ILE A N 1
ATOM 683 C CA . ILE A 1 86 ? 4.715 -18.725 -6.743 1.00 83.38 86 ILE A CA 1
ATOM 684 C C . ILE A 1 86 ? 5.247 -17.771 -7.819 1.00 83.38 86 ILE A C 1
ATOM 686 O O . ILE A 1 86 ? 5.737 -18.242 -8.842 1.00 83.38 86 ILE A O 1
ATOM 690 N N . LEU A 1 87 ? 5.190 -16.452 -7.598 1.00 86.06 87 LEU A N 1
ATOM 691 C CA . LEU A 1 87 ? 5.718 -15.457 -8.540 1.00 86.06 87 LEU A CA 1
ATOM 692 C C . LEU A 1 87 ? 7.223 -15.631 -8.760 1.00 86.06 87 LEU A C 1
ATOM 694 O O . LEU A 1 87 ? 7.676 -15.567 -9.898 1.00 86.06 87 LEU A O 1
ATOM 698 N N . VAL A 1 88 ? 7.981 -15.904 -7.695 1.00 77.69 88 VAL A N 1
ATOM 699 C CA . VAL A 1 88 ? 9.424 -16.171 -7.772 1.00 77.69 88 VAL A CA 1
ATOM 700 C C . VAL A 1 88 ? 9.706 -17.417 -8.607 1.00 77.69 88 VAL A C 1
ATOM 702 O O . VAL A 1 88 ? 10.583 -17.384 -9.463 1.00 77.69 88 VAL A O 1
ATOM 705 N N . TRP A 1 89 ? 8.971 -18.512 -8.402 1.00 73.75 89 TRP A N 1
ATOM 706 C CA . TRP A 1 89 ? 9.145 -19.712 -9.224 1.00 73.75 89 TRP A CA 1
ATOM 707 C C . TRP A 1 89 ? 8.717 -19.494 -10.671 1.00 73.75 89 TRP A C 1
ATOM 709 O O . TRP A 1 89 ? 9.404 -19.947 -11.581 1.00 73.75 89 TRP A O 1
ATOM 719 N N . ALA A 1 90 ? 7.614 -18.786 -10.900 1.00 81.50 90 ALA A N 1
ATOM 720 C CA . ALA A 1 90 ? 7.142 -18.488 -12.244 1.00 81.50 90 ALA A CA 1
ATOM 721 C C . ALA A 1 90 ? 8.148 -17.626 -13.025 1.00 81.50 90 ALA A C 1
ATOM 723 O O . ALA A 1 90 ? 8.358 -17.879 -14.211 1.00 81.50 90 ALA A O 1
ATOM 724 N N . ASP A 1 91 ? 8.795 -16.666 -12.362 1.00 82.00 91 ASP A N 1
ATOM 725 C CA . ASP A 1 91 ? 9.887 -15.874 -12.937 1.00 82.00 91 ASP A CA 1
ATOM 726 C C . ASP A 1 91 ? 11.146 -16.732 -13.164 1.00 82.00 91 ASP A C 1
ATOM 728 O O . ASP A 1 91 ? 11.701 -16.746 -14.261 1.00 82.00 91 ASP A O 1
ATOM 732 N N . TYR A 1 92 ? 11.529 -17.564 -12.187 1.00 77.19 92 TYR A N 1
ATOM 733 C CA . TYR A 1 92 ? 12.685 -18.467 -12.284 1.00 77.19 92 TYR A CA 1
ATOM 734 C C . TYR A 1 92 ? 12.580 -19.481 -13.435 1.00 77.19 92 TYR A C 1
ATOM 736 O O . TYR A 1 92 ? 13.559 -19.726 -14.138 1.00 77.19 92 TYR A O 1
ATOM 744 N N . PHE A 1 93 ? 11.399 -20.069 -13.648 1.00 85.06 93 PHE A N 1
ATOM 745 C CA . PHE A 1 93 ? 11.147 -21.004 -14.751 1.00 85.06 93 PHE A CA 1
ATOM 746 C C . PHE A 1 93 ? 10.873 -20.303 -16.091 1.00 85.06 93 PHE A C 1
ATOM 748 O O . PHE A 1 93 ? 10.619 -20.980 -17.088 1.00 85.06 93 PHE A O 1
ATOM 755 N N . GLY A 1 94 ? 10.904 -18.966 -16.135 1.00 86.06 94 GLY A N 1
ATOM 756 C CA . GLY A 1 94 ? 10.649 -18.186 -17.346 1.00 86.06 94 GLY A CA 1
ATOM 757 C C . GLY A 1 94 ? 9.203 -18.259 -17.844 1.00 86.06 94 GLY A C 1
ATOM 758 O O . GLY A 1 94 ? 8.946 -17.991 -19.016 1.00 86.06 94 GLY A O 1
ATOM 759 N N . ILE A 1 95 ? 8.253 -18.630 -16.978 1.00 90.44 95 ILE A N 1
ATOM 760 C CA . ILE A 1 95 ? 6.816 -18.670 -17.298 1.00 90.44 95 ILE A CA 1
ATOM 761 C C . ILE A 1 95 ? 6.281 -17.242 -17.443 1.00 90.44 95 ILE A C 1
ATOM 763 O O . ILE A 1 95 ? 5.457 -16.958 -18.312 1.00 90.44 95 ILE A O 1
ATOM 767 N N . ILE A 1 96 ? 6.759 -16.342 -16.585 1.00 86.06 96 ILE A N 1
ATOM 768 C CA . ILE A 1 96 ? 6.476 -14.908 -16.622 1.00 86.06 96 ILE A CA 1
ATOM 769 C C . ILE A 1 96 ? 7.799 -14.150 -16.537 1.00 86.06 96 ILE A C 1
ATOM 771 O O . ILE A 1 96 ? 8.743 -14.637 -15.933 1.00 86.06 96 ILE A O 1
ATOM 775 N N . SER A 1 97 ? 7.869 -12.961 -17.129 1.00 86.75 97 SER A N 1
ATOM 776 C CA . SER A 1 97 ? 8.996 -12.048 -16.940 1.00 86.75 97 SER A CA 1
ATOM 777 C C . SER A 1 97 ? 8.457 -10.778 -16.307 1.00 86.75 97 SER A C 1
ATOM 779 O O . SER A 1 97 ? 7.743 -10.007 -16.956 1.00 86.75 97 SER A O 1
ATOM 781 N N . LEU A 1 98 ? 8.726 -10.605 -15.014 1.00 84.25 98 LEU A N 1
ATOM 782 C CA . LEU A 1 98 ? 8.266 -9.443 -14.262 1.00 84.25 98 LEU A CA 1
ATOM 783 C C . LEU A 1 98 ? 9.446 -8.539 -13.926 1.00 84.25 98 LEU A C 1
ATOM 785 O O . LEU A 1 98 ? 10.448 -8.960 -13.355 1.00 84.25 98 LEU A O 1
ATOM 789 N N . THR A 1 99 ? 9.301 -7.247 -14.203 1.00 90.94 99 THR A N 1
ATOM 790 C CA . THR A 1 99 ? 10.209 -6.257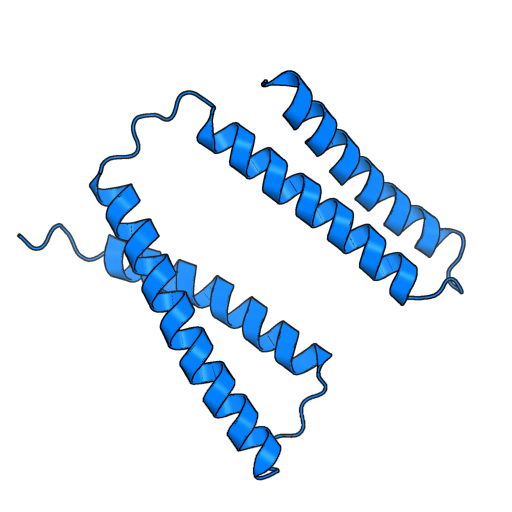 -13.614 1.00 90.94 99 THR A CA 1
ATOM 791 C C . THR A 1 99 ? 9.995 -6.201 -12.098 1.00 90.94 99 THR A C 1
ATOM 793 O O . THR A 1 99 ? 8.877 -6.401 -11.612 1.00 90.94 99 THR A O 1
ATOM 796 N N . GLY A 1 100 ? 11.034 -5.849 -11.331 1.00 85.31 100 GLY A N 1
ATOM 797 C CA . GLY A 1 100 ? 10.914 -5.714 -9.871 1.00 85.31 100 GLY A CA 1
ATOM 798 C C . GLY A 1 100 ? 9.787 -4.763 -9.442 1.00 85.31 100 GLY A C 1
ATOM 799 O O . GLY A 1 100 ? 9.086 -5.026 -8.468 1.00 85.31 100 GLY A O 1
ATOM 800 N N . MET A 1 101 ? 9.534 -3.702 -10.218 1.00 83.50 101 MET A N 1
ATOM 801 C CA . MET A 1 101 ? 8.419 -2.780 -9.981 1.00 83.50 101 MET A CA 1
ATOM 802 C C . MET A 1 101 ? 7.050 -3.443 -10.200 1.00 83.50 101 MET A C 1
ATOM 804 O O . MET A 1 101 ? 6.154 -3.265 -9.376 1.00 83.50 101 MET A O 1
ATOM 808 N N . GLN A 1 102 ? 6.882 -4.228 -11.270 1.00 84.88 102 GLN A N 1
ATOM 809 C CA . GLN A 1 102 ? 5.636 -4.961 -11.524 1.00 84.88 102 GLN A CA 1
ATOM 810 C C . GLN A 1 102 ? 5.364 -5.996 -10.429 1.00 84.88 102 GLN A C 1
ATOM 812 O O . GLN A 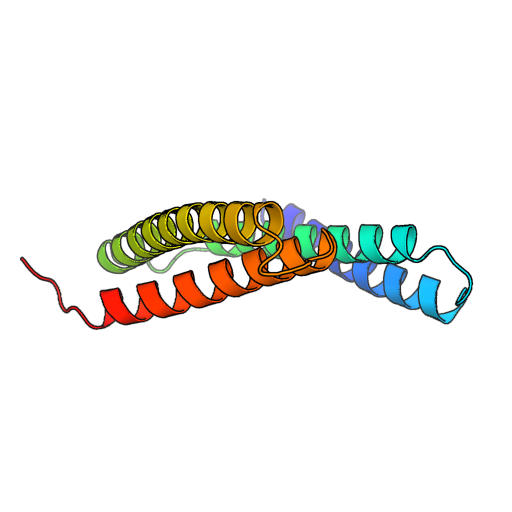1 102 ? 4.238 -6.075 -9.942 1.00 84.88 102 GLN A O 1
ATOM 817 N N . ALA A 1 103 ? 6.390 -6.729 -9.987 1.00 88.81 103 ALA A N 1
ATOM 818 C CA . ALA A 1 103 ? 6.263 -7.687 -8.892 1.00 88.81 103 ALA A CA 1
ATOM 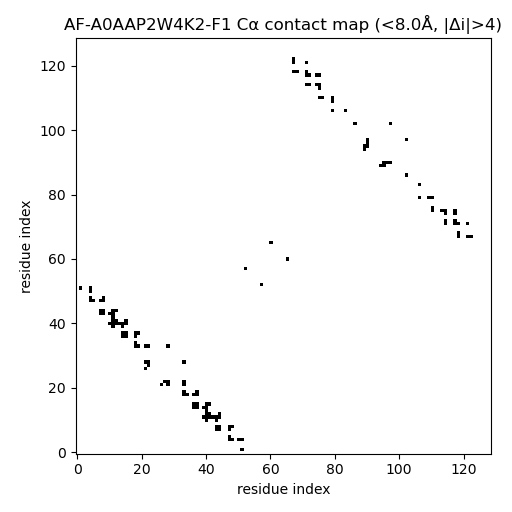819 C C . ALA A 1 103 ? 5.801 -7.005 -7.592 1.00 88.81 103 ALA A C 1
ATOM 821 O O . ALA A 1 103 ? 4.842 -7.452 -6.963 1.00 88.81 103 ALA A O 1
ATOM 822 N N . LEU A 1 104 ? 6.410 -5.870 -7.228 1.00 87.69 104 LEU A N 1
ATOM 823 C CA . LEU A 1 104 ? 6.005 -5.091 -6.053 1.00 87.69 104 LEU A CA 1
ATOM 824 C C . LEU A 1 104 ? 4.563 -4.576 -6.161 1.00 87.69 104 LEU A C 1
ATOM 826 O O . LEU A 1 104 ? 3.810 -4.663 -5.191 1.00 87.69 104 LEU A O 1
ATOM 830 N N . MET A 1 105 ? 4.153 -4.077 -7.331 1.00 86.94 105 MET A N 1
ATOM 831 C CA . MET A 1 105 ? 2.774 -3.626 -7.550 1.00 86.94 105 MET A CA 1
ATOM 832 C C . MET A 1 105 ? 1.764 -4.767 -7.396 1.00 86.94 105 MET A C 1
ATOM 834 O O . MET A 1 105 ? 0.757 -4.588 -6.709 1.00 86.94 105 MET A O 1
ATOM 838 N N . ILE A 1 106 ? 2.041 -5.935 -7.986 1.00 88.06 106 ILE A N 1
ATOM 839 C CA . ILE A 1 106 ? 1.184 -7.124 -7.868 1.00 88.06 106 ILE A CA 1
ATOM 840 C C . ILE A 1 106 ? 1.022 -7.504 -6.396 1.00 88.06 106 ILE A C 1
ATOM 842 O O . ILE A 1 106 ? -0.103 -7.672 -5.925 1.00 88.06 106 ILE A O 1
ATOM 846 N N . VAL A 1 107 ? 2.128 -7.567 -5.651 1.00 92.00 107 VAL A N 1
ATOM 847 C CA . VAL A 1 107 ? 2.117 -7.912 -4.224 1.00 92.00 107 VAL A CA 1
ATOM 848 C C . VAL A 1 107 ? 1.304 -6.904 -3.406 1.00 92.00 107 VAL A C 1
ATOM 850 O O . VAL A 1 107 ? 0.450 -7.311 -2.618 1.00 92.00 107 VAL A O 1
ATOM 853 N N . MET A 1 108 ? 1.495 -5.598 -3.620 1.00 86.50 108 MET A N 1
ATOM 854 C CA . MET A 1 108 ? 0.753 -4.558 -2.891 1.00 86.50 108 MET A CA 1
ATOM 855 C C . MET A 1 108 ? -0.757 -4.591 -3.161 1.00 86.50 108 MET A C 1
ATOM 857 O O . MET A 1 108 ? -1.560 -4.450 -2.230 1.00 86.50 108 MET A O 1
ATOM 861 N N . ILE A 1 109 ? -1.155 -4.777 -4.424 1.00 85.62 109 ILE A N 1
ATOM 862 C CA . ILE A 1 109 ? -2.570 -4.878 -4.807 1.00 85.62 109 ILE A CA 1
ATOM 863 C C . ILE A 1 109 ? -3.176 -6.128 -4.176 1.00 85.62 109 ILE A C 1
ATOM 865 O O . ILE A 1 109 ? -4.216 -6.051 -3.522 1.00 85.62 109 ILE A O 1
ATOM 869 N N . MET A 1 110 ? -2.501 -7.266 -4.316 1.00 89.38 110 MET A N 1
ATOM 870 C CA . MET A 1 110 ? -2.962 -8.545 -3.796 1.00 89.38 110 MET A CA 1
ATOM 871 C C . MET A 1 110 ? -3.155 -8.506 -2.275 1.00 89.38 110 MET A C 1
ATOM 873 O O . MET A 1 110 ? -4.213 -8.911 -1.799 1.00 89.38 110 MET A O 1
ATOM 877 N N . MET A 1 111 ? -2.210 -7.942 -1.514 1.00 87.81 111 MET A N 1
ATOM 878 C CA . MET A 1 111 ? -2.359 -7.765 -0.061 1.00 87.81 111 MET A CA 1
ATOM 879 C C . MET A 1 111 ? -3.605 -6.952 0.298 1.00 87.81 111 MET A C 1
ATOM 881 O O . MET A 1 111 ? -4.375 -7.333 1.183 1.00 87.81 111 MET A O 1
ATOM 885 N N . SER A 1 112 ? -3.806 -5.831 -0.396 1.00 86.62 112 SER A N 1
ATOM 886 C CA . SER A 1 112 ? -4.911 -4.907 -0.127 1.00 86.62 112 SER A CA 1
ATOM 887 C C . SER A 1 112 ? -6.264 -5.561 -0.419 1.00 86.62 112 SER A C 1
A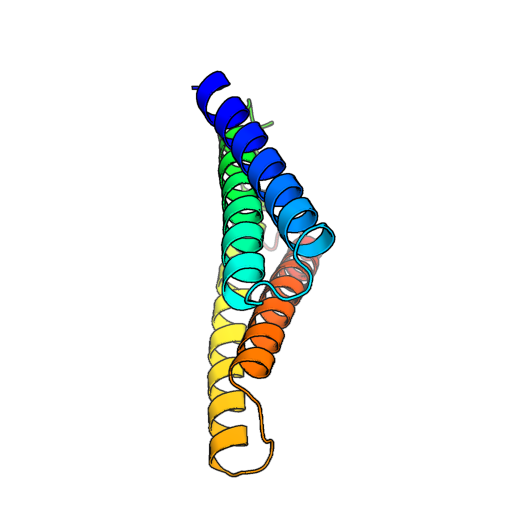TOM 889 O O . SER A 1 112 ? -7.184 -5.485 0.398 1.00 86.62 112 SER A O 1
ATOM 891 N N . VAL A 1 113 ? -6.364 -6.266 -1.551 1.00 87.56 113 VAL A N 1
ATOM 892 C CA . VAL A 1 113 ? -7.564 -7.017 -1.948 1.00 87.56 113 VAL A CA 1
ATOM 893 C C . VAL A 1 113 ? -7.840 -8.160 -0.970 1.00 87.56 113 VAL A C 1
ATOM 895 O O . VAL A 1 113 ? -8.971 -8.301 -0.507 1.00 87.56 113 VAL A O 1
ATOM 898 N N . LEU A 1 114 ? -6.822 -8.935 -0.585 1.00 88.44 114 LEU A N 1
ATOM 899 C CA . LEU A 1 114 ? -6.981 -10.062 0.338 1.00 88.44 114 LEU A CA 1
ATOM 900 C C . LEU A 1 114 ? -7.493 -9.624 1.711 1.00 88.44 114 LEU A C 1
ATOM 902 O O . LEU A 1 114 ? -8.368 -10.288 2.259 1.00 88.44 114 LEU A O 1
ATOM 906 N N . ILE A 1 115 ? -7.014 -8.504 2.265 1.00 85.38 115 ILE A N 1
ATOM 907 C CA . ILE A 1 115 ? -7.536 -7.986 3.542 1.00 85.38 115 ILE A CA 1
ATOM 908 C C . ILE A 1 115 ? -9.033 -7.681 3.439 1.00 85.38 115 ILE A C 1
ATOM 910 O O . ILE A 1 115 ? -9.782 -8.019 4.356 1.00 85.38 115 ILE A O 1
ATOM 914 N N . ILE A 1 116 ? -9.479 -7.058 2.346 1.00 86.19 116 ILE A N 1
ATOM 915 C CA . ILE A 1 116 ? -10.896 -6.727 2.136 1.00 86.19 116 ILE A CA 1
ATOM 916 C C . ILE A 1 116 ? -11.723 -8.010 2.007 1.00 86.19 116 ILE A C 1
ATOM 918 O O . ILE A 1 116 ? -12.730 -8.158 2.701 1.00 86.19 116 ILE A O 1
ATOM 922 N N . VAL A 1 117 ? -11.263 -8.960 1.187 1.00 85.50 117 VAL A N 1
ATOM 923 C CA . VAL A 1 117 ? -11.926 -10.257 0.979 1.00 85.50 117 VAL A CA 1
ATOM 924 C C . VAL A 1 117 ? -12.033 -11.032 2.288 1.00 85.50 117 VAL A C 1
ATOM 926 O O . VAL A 1 117 ? -13.112 -11.514 2.622 1.00 85.50 117 VAL A O 1
ATOM 929 N N . PHE A 1 118 ? -10.957 -11.117 3.071 1.00 85.19 118 PHE A N 1
ATOM 930 C CA . PHE A 1 118 ? -10.979 -11.836 4.342 1.00 85.19 118 PHE A CA 1
ATOM 931 C C . PHE A 1 118 ? -11.818 -11.137 5.406 1.00 85.19 118 PHE A C 1
ATOM 933 O O . PHE A 1 118 ? -12.536 -11.814 6.137 1.00 85.19 118 PHE A O 1
ATOM 940 N N . LYS A 1 119 ? -11.781 -9.801 5.490 1.00 83.19 119 LYS A N 1
ATOM 941 C CA . LYS A 1 119 ? -12.670 -9.055 6.394 1.00 83.19 119 LYS A CA 1
ATOM 942 C C . LYS A 1 119 ? -14.135 -9.307 6.059 1.00 83.19 119 LYS A C 1
ATOM 944 O O . LYS A 1 119 ? -14.927 -9.519 6.970 1.00 83.19 119 LYS A O 1
ATOM 949 N N . TRP A 1 120 ? -14.481 -9.318 4.774 1.00 82.38 120 TRP A N 1
ATOM 950 C CA . TRP A 1 120 ? -15.833 -9.631 4.322 1.00 82.38 120 TRP A CA 1
ATOM 951 C C . TRP A 1 120 ? -16.210 -11.086 4.629 1.00 82.38 120 TRP A C 1
ATOM 953 O O . TRP A 1 120 ? -17.219 -11.326 5.285 1.00 82.38 120 TRP A O 1
ATOM 963 N N . TYR A 1 121 ? -15.360 -12.049 4.265 1.00 85.75 121 TYR A N 1
ATOM 964 C CA . TYR A 1 121 ? -15.591 -13.477 4.503 1.00 85.75 121 TYR A CA 1
ATOM 965 C C . TYR A 1 121 ? -15.769 -13.817 5.991 1.00 85.75 121 TYR A C 1
ATOM 967 O O . TYR A 1 121 ? -16.717 -14.506 6.364 1.00 85.75 121 TYR A O 1
ATOM 975 N N . PHE A 1 122 ? -14.891 -13.310 6.861 1.00 81.62 122 PHE A N 1
ATOM 976 C CA . PHE A 1 122 ? -15.005 -13.517 8.307 1.00 81.62 122 PHE A CA 1
ATOM 977 C C . PHE A 1 122 ? -16.122 -12.678 8.938 1.00 81.62 122 PHE A C 1
ATOM 979 O O . PHE A 1 122 ? -16.685 -13.098 9.939 1.00 81.62 122 PHE A O 1
ATOM 986 N N . GLY A 1 123 ? -16.482 -11.533 8.351 1.00 80.00 123 GLY A N 1
ATOM 987 C CA . GLY A 1 123 ? -17.636 -10.738 8.776 1.00 80.00 123 GLY A CA 1
ATOM 988 C C . GLY A 1 123 ? -18.978 -11.412 8.478 1.00 80.00 123 GLY A C 1
ATOM 989 O O . GLY A 1 123 ? -19.909 -11.288 9.271 1.00 80.00 123 GLY A O 1
ATOM 990 N N . MET A 1 124 ? -19.069 -12.159 7.372 1.00 77.94 124 MET A N 1
ATOM 991 C CA . MET A 1 124 ? -20.258 -12.939 7.002 1.00 77.94 124 MET A CA 1
ATOM 992 C C . MET A 1 124 ? -20.454 -14.188 7.860 1.00 77.94 124 MET A C 1
ATOM 994 O O . MET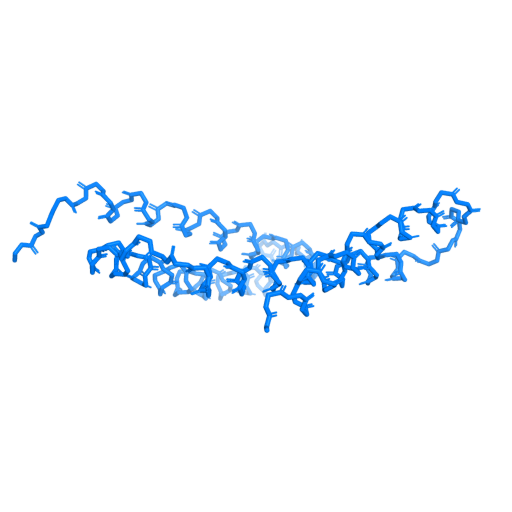 A 1 124 ? -21.583 -14.648 8.026 1.00 77.94 124 MET A O 1
ATOM 998 N N . LYS A 1 125 ? -19.372 -14.744 8.412 1.00 70.25 125 LYS A N 1
ATOM 999 C CA . LYS A 1 125 ? -19.465 -15.790 9.426 1.00 70.25 125 LYS A CA 1
ATOM 1000 C C . LYS A 1 125 ? -19.938 -15.141 10.731 1.00 70.25 125 LYS A C 1
ATOM 1002 O O . LYS A 1 125 ? -19.138 -14.595 11.486 1.00 70.25 125 LYS A O 1
ATOM 1007 N N . GLY A 1 126 ? -21.255 -15.146 10.959 1.00 58.81 126 GLY A N 1
ATOM 1008 C CA . GLY A 1 126 ? -21.830 -14.922 12.290 1.00 58.81 126 GLY A CA 1
ATOM 1009 C C . GLY A 1 126 ? -21.125 -15.815 13.309 1.00 58.81 126 GLY A C 1
ATOM 1010 O O . GLY A 1 126 ? -20.676 -16.889 12.911 1.00 58.81 126 GLY A O 1
ATOM 1011 N N . ASP A 1 127 ? -20.961 -15.332 14.548 1.00 56.59 127 ASP A N 1
ATOM 1012 C CA . ASP A 1 127 ? -20.180 -15.993 15.602 1.00 56.59 127 ASP A CA 1
ATOM 1013 C C . ASP A 1 127 ? -20.394 -17.510 15.562 1.00 56.59 127 ASP A C 1
ATOM 1015 O O . ASP A 1 127 ? -21.472 -18.013 15.866 1.00 56.59 127 ASP A O 1
ATOM 1019 N N . PHE A 1 128 ? -19.374 -18.230 15.093 1.00 50.00 128 PHE A N 1
ATOM 1020 C CA . PHE A 1 128 ? -19.291 -19.659 15.330 1.00 50.00 128 PHE A CA 1
ATOM 1021 C C . PHE A 1 128 ? -18.777 -19.776 16.760 1.00 50.00 128 PHE A C 1
ATOM 1023 O O . PHE A 1 128 ? -17.604 -19.474 17.007 1.00 50.00 128 PHE A O 1
ATOM 1030 N N . GLU A 1 129 ? -19.690 -20.100 17.676 1.00 43.47 129 GLU A N 1
ATOM 1031 C CA . GLU A 1 129 ? -19.354 -20.648 18.996 1.00 43.47 129 GLU A CA 1
ATOM 1032 C C . GLU A 1 129 ? -18.399 -21.842 18.859 1.00 43.47 129 GLU A C 1
ATOM 1034 O O . GLU A 1 129 ? -18.598 -22.672 17.937 1.00 43.47 129 GLU A O 1
#

Sequence (129 aa):
MKNRHRIGLMAGVAALLLSILIKMYYPSADMIIFISLFNAGIMLIIFNVYYIFKNGETVDADERTKRISSTAMSYSWFITFISICILVWADYFGIISLTGMQALMIVMIMMSVLIIVFKWYFGMKGDFE

Foldseek 3Di:
DLVVLVVLLVVLVVLLVVLVVCCVVCVVPDPCVSVVSNVSSVVSNVVSVVVCQVPPPPPPCPVLLVVQLVVLLVVLVVVLVVVLVVVVVCCVVVVDPDDPVRSVVVSVVSSVVSSVVSSVVSVVPDDDD

Radius of gyration: 19.44 Å; Cα contacts (8 Å, |Δi|>4): 76; chains: 1; bounding box: 36×44×39 Å

Nearest PDB structures (foldseek):
  5mm0-assembly1_A  TM=4.227E-01  e=3.875E+00  Pyrococcus furiosus DSM 3638
  9jr3-assembly1_R  TM=3.703E-01  e=5.394E+00  Homo sapiens

Solvent-accessible surface area (backbone atoms only — not comparable to full-atom values): 6915 Å² total; per-residue (Å²): 114,75,66,61,36,50,51,38,32,53,51,10,52,49,33,36,54,48,27,52,51,47,47,70,79,36,71,85,54,60,65,66,60,40,53,52,39,33,51,52,10,52,51,34,32,54,53,25,51,52,51,48,59,70,70,40,90,59,74,78,69,51,70,66,58,52,48,39,51,51,52,16,48,54,53,20,51,53,55,43,52,55,49,50,54,49,51,51,49,34,42,74,72,62,77,42,89,69,53,74,67,55,50,50,50,52,51,54,51,50,38,57,52,34,32,54,52,35,37,50,58,51,64,68,51,63,88,80,127

Secondary structure (DSSP, 8-state):
-HHHHHHHHHHHHHHHHHHHHHHHH-TTS-HHHHHHHHHHHHHHHHHHHHHHHHHS------HHHHHHHHHHHHHHHHHHHHHHHHHHHHHHTTS----HHHHHHHHHHHHHHHHHHHHHHHHHS----

Mean predicted aligned error: 10.66 Å

Organism: NCBI:txid2052831